Protein AF-A0A946MZ17-F1 (afdb_mo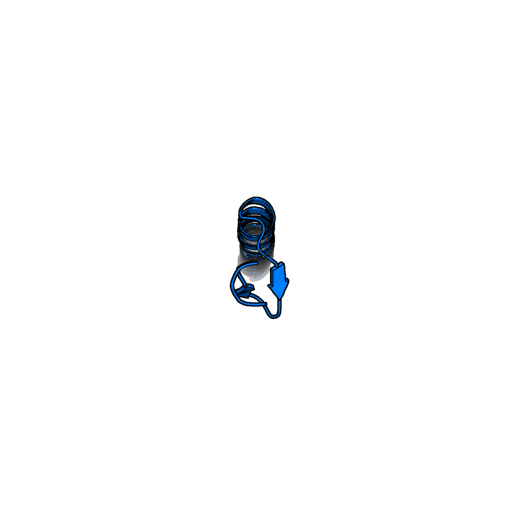nomer_lite)

Structure (mmCIF, N/CA/C/O backbone):
data_AF-A0A946MZ17-F1
#
_entry.id   AF-A0A946MZ17-F1
#
loop_
_atom_site.group_PDB
_atom_site.id
_atom_site.type_symbol
_atom_site.label_atom_id
_atom_site.label_alt_id
_atom_site.label_comp_id
_atom_site.label_asym_id
_atom_site.label_entity_id
_atom_site.label_seq_id
_atom_site.pdbx_PDB_ins_code
_atom_site.Cartn_x
_atom_site.Cartn_y
_atom_site.Cartn_z
_atom_site.occupancy
_atom_site.B_iso_or_equiv
_atom_site.auth_seq_id
_atom_site.auth_comp_id
_atom_site.auth_asym_id
_atom_site.auth_atom_id
_atom_site.pdbx_PDB_model_num
ATOM 1 N N . MET A 1 1 ? -22.560 -9.289 26.131 1.00 55.41 1 MET A N 1
ATOM 2 C CA . MET A 1 1 ? -21.388 -8.379 26.142 1.00 55.41 1 MET A CA 1
ATOM 3 C C . MET A 1 1 ? -20.463 -8.635 24.934 1.00 55.41 1 MET A C 1
ATOM 5 O O . MET A 1 1 ? -19.278 -8.862 25.116 1.00 55.41 1 MET A O 1
ATOM 9 N N . LEU A 1 2 ? -20.978 -8.581 23.693 1.00 62.00 2 LEU A N 1
ATOM 10 C CA . LEU A 1 2 ? -20.208 -8.894 22.465 1.00 62.00 2 LEU A CA 1
ATOM 11 C C . LEU A 1 2 ? -19.840 -7.649 21.624 1.00 62.00 2 LEU A C 1
ATOM 13 O O . LEU A 1 2 ? -18.973 -7.704 20.764 1.00 62.00 2 LEU A O 1
ATOM 17 N N . PHE A 1 3 ? -20.443 -6.489 21.909 1.00 62.38 3 PHE A N 1
ATOM 18 C CA . PHE A 1 3 ? -20.217 -5.248 21.150 1.00 62.38 3 PHE A CA 1
ATOM 19 C C . PHE A 1 3 ? -18.832 -4.609 21.368 1.00 62.38 3 PHE A C 1
ATOM 21 O O . PHE A 1 3 ? -18.357 -3.858 20.520 1.00 62.38 3 PHE A O 1
ATOM 28 N N . ARG A 1 4 ? -18.155 -4.912 22.485 1.00 77.81 4 ARG A N 1
ATOM 29 C CA . ARG A 1 4 ? -16.803 -4.405 22.789 1.00 77.81 4 ARG A CA 1
ATOM 30 C C . ARG A 1 4 ? -15.698 -4.998 21.899 1.00 77.81 4 ARG A C 1
ATOM 32 O O . ARG A 1 4 ? -14.944 -4.204 21.339 1.00 77.81 4 ARG A O 1
ATOM 39 N N . PRO A 1 5 ? -15.578 -6.330 21.731 1.00 83.69 5 PRO A N 1
ATOM 40 C CA . PRO A 1 5 ? -14.521 -6.906 20.898 1.00 83.69 5 PRO A CA 1
ATOM 41 C C . PRO A 1 5 ? -14.684 -6.569 19.414 1.00 83.69 5 PRO A C 1
ATOM 43 O O . PRO A 1 5 ? -13.690 -6.297 18.751 1.00 83.69 5 PRO A O 1
ATOM 46 N N . ILE A 1 6 ? -15.917 -6.488 18.903 1.00 91.50 6 ILE A N 1
ATOM 47 C CA . ILE A 1 6 ? -16.170 -6.133 17.495 1.00 91.50 6 ILE A CA 1
ATOM 48 C C . ILE A 1 6 ? -15.598 -4.748 17.177 1.00 91.50 6 ILE A C 1
ATOM 50 O O . ILE A 1 6 ? -14.908 -4.577 16.177 1.00 91.50 6 ILE A O 1
ATOM 54 N N . ARG A 1 7 ? -15.808 -3.765 18.063 1.00 89.31 7 ARG A N 1
ATOM 55 C CA . ARG A 1 7 ? -15.259 -2.414 17.887 1.00 89.31 7 ARG A CA 1
ATOM 56 C C . ARG A 1 7 ? -13.729 -2.412 17.849 1.00 89.31 7 ARG A C 1
ATOM 58 O O . ARG A 1 7 ? -13.155 -1.668 17.062 1.00 89.31 7 ARG A O 1
ATOM 65 N N . LEU A 1 8 ? -13.074 -3.238 18.666 1.00 92.25 8 LEU A N 1
ATOM 66 C CA . LEU A 1 8 ? -11.613 -3.359 18.661 1.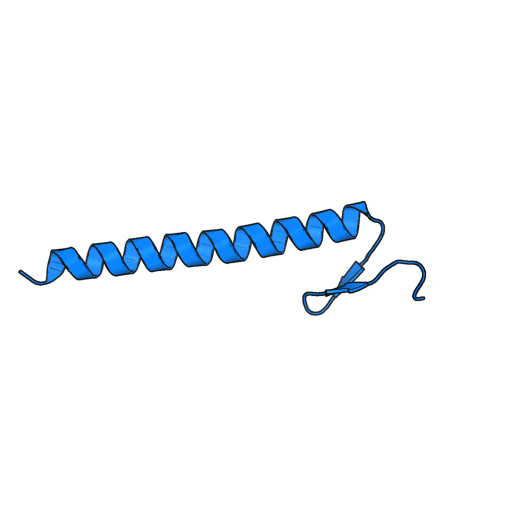00 92.25 8 LEU A CA 1
ATOM 67 C C . LEU A 1 8 ? -11.102 -3.992 17.367 1.00 92.25 8 LEU A C 1
ATOM 69 O O . LEU A 1 8 ? -10.146 -3.483 16.793 1.00 92.25 8 LEU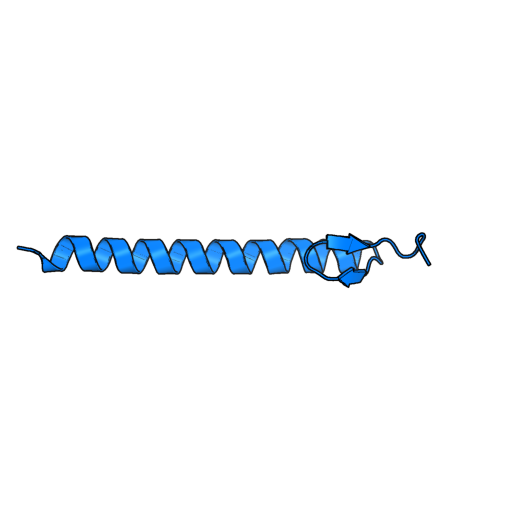 A O 1
ATOM 73 N N . ILE A 1 9 ? -11.764 -5.043 16.879 1.00 94.19 9 ILE A N 1
ATOM 74 C CA . ILE A 1 9 ? -11.413 -5.679 15.604 1.00 94.19 9 ILE A CA 1
ATOM 75 C C . ILE A 1 9 ? -11.548 -4.672 14.459 1.00 94.19 9 ILE A C 1
ATOM 77 O O . ILE A 1 9 ? -10.625 -4.536 13.662 1.00 94.19 9 ILE A O 1
ATOM 81 N N . VAL A 1 10 ? -12.639 -3.901 14.414 1.00 95.00 10 VAL A N 1
ATOM 82 C CA . VAL A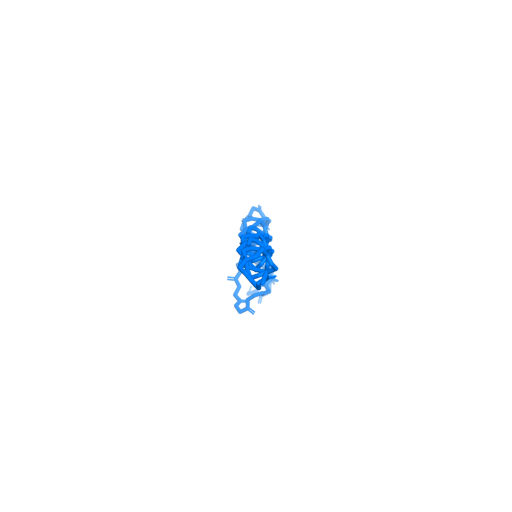 1 10 ? -12.821 -2.858 13.393 1.00 95.00 10 VAL A CA 1
ATOM 83 C C . VAL A 1 10 ? -11.692 -1.828 13.459 1.00 95.00 10 VAL A C 1
ATOM 85 O O . VAL A 1 10 ? -11.057 -1.557 12.445 1.00 95.00 10 VAL A O 1
ATOM 88 N N . LEU A 1 11 ? -11.370 -1.305 14.644 1.00 95.12 11 LEU A N 1
ATOM 89 C CA . LEU A 1 11 ? -10.286 -0.328 14.788 1.00 95.12 11 LEU A CA 1
ATOM 90 C C . LEU A 1 11 ? -8.922 -0.901 14.375 1.00 95.12 11 LEU A C 1
ATOM 92 O O . LEU A 1 11 ? -8.170 -0.221 13.682 1.00 95.12 11 LEU A O 1
ATOM 96 N N . LEU A 1 12 ? -8.628 -2.153 14.737 1.00 96.12 12 LEU A N 1
ATOM 97 C CA . LEU A 1 12 ? -7.395 -2.834 14.338 1.00 96.12 12 LEU A CA 1
ATOM 98 C C . LEU A 1 12 ? -7.317 -3.029 12.823 1.00 96.12 12 LEU A C 1
ATOM 100 O O . LEU A 1 12 ? -6.284 -2.737 12.228 1.00 96.12 12 LEU A O 1
ATOM 104 N N . THR A 1 13 ? -8.403 -3.475 12.191 1.00 96.69 13 THR A N 1
ATOM 105 C CA . THR A 1 13 ? -8.435 -3.668 10.732 1.00 96.69 13 THR A CA 1
ATOM 106 C C . THR A 1 13 ? -8.242 -2.356 9.977 1.00 96.69 13 THR A C 1
ATOM 108 O O . THR A 1 13 ? -7.472 -2.319 9.019 1.00 96.69 13 THR A O 1
ATOM 111 N N . VAL A 1 14 ? -8.864 -1.264 10.433 1.00 97.19 14 VAL A N 1
ATOM 112 C CA . VAL A 1 14 ? -8.693 0.061 9.819 1.00 97.19 14 VAL A CA 1
ATOM 113 C C . VAL A 1 14 ? -7.267 0.574 10.011 1.00 97.19 14 VAL A C 1
ATOM 115 O O . VAL A 1 14 ? -6.659 1.034 9.047 1.00 97.19 14 VAL A O 1
ATOM 118 N N . ALA A 1 15 ? -6.710 0.463 11.220 1.00 96.56 15 ALA A N 1
ATOM 119 C CA . ALA A 1 15 ? -5.336 0.882 11.495 1.00 96.56 15 ALA A CA 1
ATOM 120 C C . ALA A 1 15 ? -4.320 0.099 10.647 1.00 96.56 15 ALA A C 1
ATOM 122 O O . ALA A 1 15 ? -3.413 0.689 10.062 1.00 96.56 15 ALA A O 1
ATOM 123 N N . PHE A 1 16 ? -4.510 -1.216 10.523 1.00 96.94 16 PHE A N 1
ATOM 124 C CA . PHE A 1 16 ? -3.674 -2.072 9.689 1.00 96.94 16 PHE A CA 1
ATOM 125 C C . PHE A 1 16 ? -3.759 -1.688 8.206 1.00 96.94 16 PHE A C 1
ATOM 127 O O . PHE A 1 16 ? -2.731 -1.491 7.562 1.00 96.94 16 PHE A O 1
ATOM 134 N N . ALA A 1 17 ? -4.972 -1.517 7.671 1.00 96.69 17 ALA A N 1
ATOM 135 C CA . ALA A 1 17 ? -5.170 -1.114 6.281 1.00 96.69 17 ALA A CA 1
ATOM 136 C C . ALA A 1 17 ? -4.535 0.255 5.985 1.00 96.69 17 ALA A C 1
ATOM 138 O O . ALA A 1 17 ? -3.869 0.418 4.962 1.00 96.69 17 ALA A O 1
ATOM 139 N N . ALA A 1 18 ? -4.687 1.220 6.898 1.00 96.06 18 ALA A N 1
ATOM 140 C CA . ALA A 1 18 ? -4.053 2.529 6.781 1.00 96.06 18 ALA A CA 1
ATOM 141 C C . ALA A 1 18 ? -2.519 2.421 6.752 1.00 96.06 18 ALA A C 1
ATOM 143 O O . ALA A 1 18 ? -1.889 3.043 5.898 1.00 96.06 18 ALA A O 1
ATOM 144 N N . GLY A 1 19 ? -1.927 1.596 7.622 1.00 93.81 19 GLY A N 1
ATOM 145 C CA . GLY A 1 19 ? -0.483 1.347 7.640 1.00 93.81 19 GLY A CA 1
ATOM 146 C C . GLY A 1 19 ? 0.031 0.728 6.338 1.00 93.81 19 GLY A C 1
ATOM 147 O O . GLY A 1 19 ? 0.987 1.234 5.755 1.00 93.81 19 GLY A O 1
ATOM 148 N N . VAL A 1 20 ? -0.649 -0.301 5.820 1.00 93.00 20 VAL A N 1
ATOM 149 C CA . VAL A 1 20 ? -0.279 -0.941 4.544 1.00 93.00 20 VAL A CA 1
ATOM 150 C C . VAL A 1 20 ? -0.331 0.056 3.384 1.00 93.00 20 VAL A C 1
ATOM 152 O O . VAL A 1 20 ? 0.582 0.092 2.559 1.00 93.00 20 VAL A O 1
ATOM 155 N N . LEU A 1 21 ? -1.378 0.882 3.311 1.00 90.81 21 LEU A N 1
ATOM 156 C CA . LEU A 1 21 ? -1.497 1.902 2.267 1.00 90.81 21 LEU A CA 1
ATOM 157 C C . LEU A 1 21 ? -0.408 2.973 2.389 1.00 90.81 21 LEU A C 1
ATOM 159 O O . LEU A 1 21 ? 0.153 3.381 1.371 1.00 90.81 21 LEU A O 1
ATOM 163 N N . PHE A 1 22 ? -0.100 3.403 3.613 1.00 91.56 22 PHE A N 1
ATOM 164 C CA . PHE A 1 22 ? 0.955 4.375 3.877 1.00 91.56 22 PHE A CA 1
ATOM 165 C C . PHE A 1 22 ? 2.325 3.854 3.434 1.00 91.56 22 PHE A C 1
ATOM 167 O O . PHE A 1 22 ? 3.012 4.531 2.672 1.00 91.56 22 PHE A O 1
ATOM 174 N N . GLU A 1 23 ? 2.692 2.628 3.816 1.00 87.38 23 GLU A N 1
ATOM 175 C CA . GLU A 1 23 ? 3.969 2.042 3.394 1.00 87.38 23 GLU A CA 1
ATOM 176 C C . GLU A 1 23 ? 4.063 1.899 1.873 1.00 87.38 23 GLU A C 1
ATOM 178 O O . GLU A 1 23 ?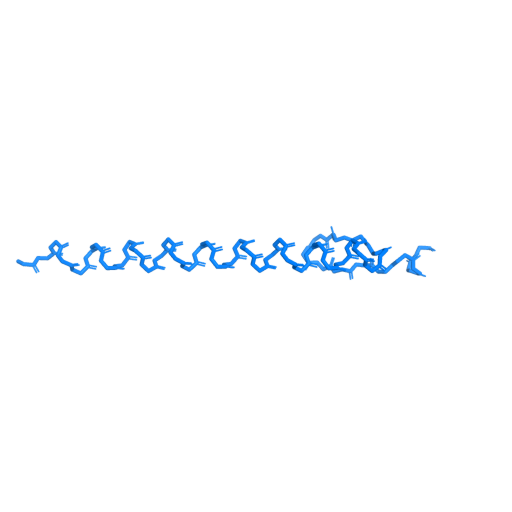 5.086 2.232 1.277 1.00 87.38 23 GLU A O 1
ATOM 183 N N . ARG A 1 24 ? 2.986 1.462 1.208 1.00 85.69 24 ARG A N 1
ATOM 184 C CA . ARG A 1 24 ? 2.965 1.337 -0.261 1.00 85.69 24 ARG A CA 1
ATOM 185 C C . ARG A 1 24 ? 3.194 2.677 -0.953 1.00 85.69 24 ARG A C 1
ATOM 187 O O . ARG A 1 24 ? 3.904 2.729 -1.956 1.00 85.69 24 ARG A O 1
ATOM 194 N N . LYS A 1 25 ? 2.611 3.751 -0.417 1.00 84.44 25 LYS A N 1
ATOM 195 C CA . LYS A 1 25 ? 2.836 5.116 -0.907 1.00 84.44 25 LYS A CA 1
ATOM 196 C C . LYS A 1 25 ? 4.278 5.551 -0.681 1.00 84.44 25 LYS A C 1
ATOM 198 O O . LYS A 1 25 ? 4.912 5.996 -1.630 1.00 84.44 25 LYS A O 1
ATOM 203 N N . GLN A 1 26 ? 4.809 5.343 0.521 1.00 87.50 26 GLN A N 1
ATOM 204 C CA . GLN A 1 26 ? 6.171 5.737 0.872 1.00 87.50 26 GLN A CA 1
ATOM 205 C C . GLN A 1 26 ? 7.226 5.029 0.009 1.00 87.50 26 GLN A C 1
ATOM 207 O O . GLN A 1 26 ? 8.152 5.670 -0.480 1.00 87.50 26 GLN A O 1
ATOM 212 N N . VAL A 1 27 ? 7.072 3.724 -0.234 1.00 86.06 27 VAL A N 1
ATOM 213 C CA . VAL A 1 27 ? 7.984 2.952 -1.097 1.00 86.06 27 VAL A CA 1
ATOM 214 C C . VAL A 1 27 ? 7.890 3.408 -2.557 1.00 86.06 27 VAL A C 1
ATOM 216 O O . VAL A 1 27 ? 8.914 3.539 -3.228 1.00 86.06 27 VAL A O 1
ATOM 219 N N . GLY A 1 28 ? 6.681 3.681 -3.055 1.00 83.06 28 GLY A N 1
ATOM 220 C CA . GLY A 1 28 ? 6.489 4.212 -4.405 1.00 83.06 28 GLY A CA 1
ATOM 221 C C . GLY A 1 28 ? 7.096 5.605 -4.582 1.00 83.06 28 GLY A C 1
ATOM 222 O O . GLY A 1 28 ? 7.776 5.857 -5.574 1.00 83.06 28 GLY A O 1
ATOM 223 N N . GLU A 1 29 ? 6.914 6.493 -3.605 1.00 84.31 29 GLU A N 1
ATOM 224 C CA . GLU A 1 29 ? 7.516 7.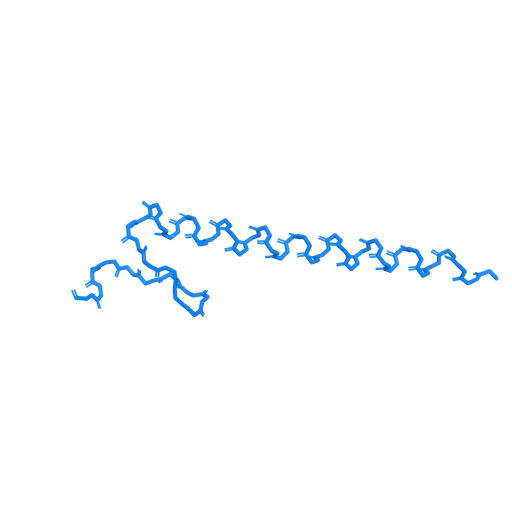830 -3.604 1.00 84.31 29 GLU A CA 1
ATOM 225 C C . GLU A 1 29 ? 9.043 7.768 -3.532 1.00 84.31 29 GLU A C 1
ATOM 227 O O . GLU A 1 29 ? 9.709 8.453 -4.306 1.00 84.31 29 GLU A O 1
ATOM 232 N N . ALA A 1 30 ? 9.605 6.904 -2.682 1.00 85.56 30 ALA A N 1
ATOM 233 C CA . ALA A 1 30 ? 11.048 6.680 -2.610 1.00 85.56 30 ALA A CA 1
ATOM 234 C C . ALA A 1 30 ? 11.617 6.172 -3.946 1.00 85.56 30 ALA A C 1
ATOM 236 O O . ALA A 1 30 ? 12.677 6.620 -4.381 1.00 85.56 30 ALA A O 1
ATOM 237 N N . CYS A 1 31 ? 10.889 5.288 -4.634 1.00 86.12 31 CYS A N 1
ATOM 238 C CA . CYS A 1 31 ? 11.263 4.813 -5.963 1.00 86.12 31 CYS A CA 1
ATOM 239 C C . CYS A 1 31 ? 11.299 5.945 -7.001 1.00 86.12 31 CYS A C 1
ATOM 241 O O . CYS A 1 31 ? 12.277 6.091 -7.730 1.00 86.12 31 CYS A O 1
ATOM 243 N N . VAL A 1 32 ? 10.255 6.778 -7.036 1.00 84.81 32 VAL A N 1
ATOM 244 C CA . VAL A 1 32 ? 10.176 7.928 -7.951 1.00 84.81 32 VAL A CA 1
ATOM 245 C C . VAL A 1 32 ? 11.269 8.956 -7.642 1.00 84.81 32 VAL A C 1
ATOM 247 O O . VAL A 1 32 ? 11.869 9.513 -8.561 1.00 84.81 32 VAL A O 1
ATOM 250 N N . GLN A 1 33 ? 11.586 9.178 -6.363 1.00 85.62 33 GLN A N 1
ATOM 251 C CA . GLN A 1 33 ? 12.700 10.040 -5.948 1.00 85.62 33 GLN A CA 1
ATOM 252 C C . GLN A 1 33 ? 14.063 9.504 -6.400 1.00 85.62 33 GLN A C 1
ATOM 254 O O . GLN A 1 33 ? 14.931 10.293 -6.769 1.00 85.62 33 GLN A O 1
ATOM 259 N N . ALA A 1 34 ? 14.238 8.182 -6.439 1.00 85.25 34 ALA A N 1
ATOM 260 C CA . ALA A 1 34 ? 15.425 7.524 -6.986 1.00 85.25 34 ALA A CA 1
ATOM 261 C C . ALA A 1 34 ? 15.477 7.533 -8.530 1.00 85.25 34 ALA A C 1
ATOM 263 O O . ALA A 1 34 ? 16.286 6.823 -9.120 1.00 85.25 34 ALA A O 1
ATOM 264 N N . GLN A 1 35 ? 14.612 8.318 -9.190 1.00 83.00 35 GLN A N 1
ATOM 265 C CA . GLN A 1 35 ? 14.422 8.333 -10.645 1.00 83.00 35 GLN A CA 1
ATOM 266 C C . GLN A 1 35 ? 13.998 6.967 -11.214 1.00 83.00 35 GLN A C 1
ATOM 268 O O . GLN A 1 35 ? 14.151 6.713 -12.405 1.00 83.00 35 GLN A O 1
ATOM 273 N N . GLY A 1 36 ? 13.456 6.082 -10.374 1.00 82.44 36 GLY A N 1
ATOM 274 C CA . GLY A 1 36 ? 12.883 4.805 -10.776 1.00 82.44 36 GLY A CA 1
ATOM 275 C C . GLY A 1 36 ? 11.394 4.909 -11.106 1.00 82.44 36 GLY A C 1
ATOM 276 O O . GLY A 1 36 ? 10.721 5.898 -10.810 1.00 82.44 36 GLY A O 1
ATOM 277 N N . THR A 1 37 ? 10.852 3.852 -11.705 1.00 83.75 37 THR A N 1
ATOM 278 C CA . THR A 1 37 ? 9.418 3.702 -11.968 1.00 83.75 37 THR A CA 1
ATOM 279 C C . THR A 1 37 ? 8.854 2.602 -11.077 1.00 83.75 37 THR A C 1
ATOM 281 O O . THR A 1 37 ? 9.304 1.458 -11.125 1.00 83.75 37 THR A O 1
ATOM 284 N N . TYR A 1 38 ? 7.850 2.931 -10.264 1.00 81.44 38 TYR A N 1
ATOM 285 C CA . TYR A 1 38 ? 7.164 1.950 -9.426 1.00 81.44 38 TYR A CA 1
ATOM 286 C C . TYR A 1 38 ? 6.090 1.220 -10.248 1.00 81.44 38 TYR A C 1
ATOM 288 O O . TYR A 1 38 ? 5.056 1.805 -10.574 1.00 81.44 38 TYR A O 1
ATOM 296 N N . VAL A 1 39 ? 6.335 -0.044 -10.611 1.00 82.62 39 VAL A N 1
ATOM 297 C CA . VAL A 1 39 ? 5.455 -0.868 -11.464 1.00 82.62 39 VAL A CA 1
ATOM 298 C C . VAL A 1 39 ? 5.204 -2.206 -10.775 1.00 82.62 39 VAL A C 1
ATOM 300 O O . VAL A 1 39 ? 6.135 -2.808 -10.255 1.00 82.62 39 VAL A O 1
ATOM 303 N N . ASP A 1 40 ? 3.954 -2.675 -10.744 1.00 79.88 40 ASP A N 1
ATOM 304 C CA . ASP A 1 40 ? 3.566 -3.967 -10.143 1.00 79.88 40 ASP A CA 1
ATOM 305 C C . ASP A 1 40 ? 4.020 -4.164 -8.681 1.00 79.88 40 ASP A C 1
ATOM 307 O O . ASP A 1 40 ? 4.254 -5.276 -8.214 1.00 79.88 40 ASP A O 1
ATOM 311 N N . GLY A 1 41 ? 4.145 -3.070 -7.925 1.00 78.31 41 GLY A N 1
ATOM 312 C CA . GLY A 1 41 ? 4.559 -3.119 -6.522 1.00 78.31 41 GLY A CA 1
ATOM 313 C C . GLY A 1 41 ? 6.070 -3.242 -6.300 1.00 78.31 41 GLY A C 1
ATOM 314 O O . GLY A 1 41 ? 6.490 -3.393 -5.149 1.00 78.31 41 GLY A O 1
ATOM 315 N N . VAL A 1 42 ? 6.877 -3.146 -7.359 1.00 80.31 42 VAL A N 1
ATOM 316 C CA . VAL A 1 42 ? 8.343 -3.121 -7.302 1.00 80.31 42 VAL A CA 1
ATOM 317 C C . VAL A 1 42 ? 8.891 -1.837 -7.921 1.00 80.31 42 VAL A C 1
ATOM 319 O O . VAL A 1 42 ? 8.309 -1.269 -8.844 1.00 80.31 42 VAL A O 1
ATOM 322 N N . CYS A 1 43 ? 10.020 -1.364 -7.396 1.00 83.12 43 CYS A N 1
ATOM 323 C CA . CYS A 1 43 ? 10.752 -0.263 -8.007 1.00 83.12 43 CYS A CA 1
ATOM 324 C C . CYS A 1 43 ? 11.640 -0.794 -9.134 1.00 83.12 43 CYS A C 1
ATOM 326 O O . CYS A 1 43 ? 12.450 -1.685 -8.886 1.00 83.12 43 CYS A O 1
ATOM 328 N N . LYS A 1 44 ? 11.484 -0.265 -10.350 1.00 82.12 44 LYS A N 1
ATOM 329 C CA . LYS A 1 44 ? 12.382 -0.513 -11.486 1.00 82.12 44 LYS A CA 1
ATOM 330 C C . LYS A 1 44 ? 13.272 0.711 -11.680 1.00 82.12 44 LYS A C 1
ATOM 332 O O . LYS A 1 44 ? 12.751 1.826 -11.715 1.00 82.12 44 LYS A O 1
ATOM 337 N N . GLU A 1 45 ? 14.584 0.539 -11.778 1.00 73.69 45 GLU A N 1
ATOM 338 C CA . GLU A 1 45 ? 15.508 1.664 -11.952 1.00 73.69 45 GLU A CA 1
ATOM 339 C C . GLU A 1 45 ? 15.482 2.164 -13.406 1.00 73.69 45 GLU A C 1
ATOM 341 O O . GLU A 1 45 ? 15.261 1.391 -14.336 1.00 73.69 45 GLU A O 1
ATOM 346 N N . ALA A 1 46 ? 15.750 3.454 -13.640 1.00 60.50 46 ALA A N 1
ATOM 347 C CA . ALA A 1 46 ? 15.847 4.003 -15.001 1.00 60.50 46 ALA A CA 1
ATOM 348 C C . ALA A 1 46 ? 17.001 3.412 -15.835 1.00 60.50 46 ALA A C 1
ATOM 350 O O . ALA A 1 46 ? 17.072 3.657 -17.034 1.00 60.50 46 ALA A O 1
ATOM 351 N N . LYS A 1 47 ? 17.910 2.650 -15.213 1.00 59.31 47 LYS A N 1
ATOM 352 C CA . LYS A 1 47 ? 19.026 1.973 -15.884 1.00 59.31 47 LYS A CA 1
ATOM 353 C C . LYS A 1 47 ? 18.629 0.628 -16.515 1.00 59.31 47 LYS A C 1
ATOM 355 O O . LYS A 1 47 ? 19.398 0.099 -17.310 1.00 59.31 47 LYS A O 1
ATOM 360 N N . ASP A 1 48 ? 17.450 0.098 -16.181 1.00 55.97 48 ASP A N 1
ATOM 361 C CA . ASP A 1 48 ? 16.924 -1.167 -16.716 1.00 55.97 48 ASP A CA 1
ATOM 362 C C . ASP A 1 48 ? 16.097 -0.992 -18.015 1.00 55.97 48 ASP A C 1
ATOM 364 O O . ASP A 1 48 ? 15.406 -1.926 -18.430 1.00 55.97 48 ASP A O 1
ATOM 368 N N . VAL A 1 49 ? 16.149 0.191 -18.654 1.00 54.00 49 VAL A N 1
ATOM 369 C CA . VAL A 1 49 ? 15.566 0.489 -19.983 1.00 54.00 49 VAL A CA 1
ATOM 370 C C . VAL A 1 49 ? 16.662 0.815 -20.988 1.00 54.00 49 VAL A C 1
ATOM 372 O O . VAL A 1 49 ? 17.526 1.659 -20.664 1.00 54.00 49 VAL A O 1
#

Sequence (49 aa):
MLFRPIRLIVLLTVAFAAGVLFERKQVGEACVQAQGTYVDGVCKEAKDV

Secondary structure (DSSP, 8-state):
--HHHHHHHHHHHHHHHHHHHHHHHHHHHHHHHTT-EEETTEEEPGGG-

Radius of gyration: 17.33 Å; chains: 1; bounding box: 40×19×46 Å

Foldseek 3Di:
DPVVVVVVVVVVVVVVVVVVVVVLVVQQVVLVVQVFHQDPSDTHHPVVD

pLDDT: mean 83.48, std 11.75, range [54.0, 97.19]